Protein AF-A0A5K1CVS3-F1 (afdb_monomer_lite)

pLDDT: mean 93.51, std 2.9, range [80.56, 96.56]

Foldseek 3Di:
DLLVDPCVVVVNPDDDPPPVPQPDPVSVCSVVD

Secondary structure (DSSP, 8-state):
-GGGS-TTTTT-------SSS--SHHHHHGGG-

Radius of gyration: 9.22 Å; chains: 1; bounding box: 18×16×23 Å

Organism: NCBI:txid210225

Sequence (33 aa):
DPTEIPWGIHGAEYVVESSGVFTTIEKASAHLK

Structure (mmCIF, N/CA/C/O backbone):
data_AF-A0A5K1CVS3-F1
#
_entry.id   AF-A0A5K1CVS3-F1
#
loop_
_atom_site.group_PDB
_atom_site.id
_atom_site.type_symbol
_atom_site.label_atom_id
_atom_site.label_alt_id
_atom_site.label_comp_id
_atom_site.label_asym_id
_atom_site.label_entity_id
_atom_site.label_seq_id
_atom_site.pdbx_PDB_ins_code
_atom_site.Cartn_x
_atom_site.Cartn_y
_atom_site.Cartn_z
_atom_site.occupancy
_atom_site.B_iso_or_equiv
_atom_site.auth_seq_id
_atom_site.auth_comp_id
_atom_site.auth_asym_id
_atom_site.auth_atom_id
_atom_site.pdbx_PDB_model_num
ATOM 1 N N . ASP A 1 1 ? -1.955 -9.302 -2.456 1.00 87.31 1 ASP A N 1
ATOM 2 C CA . ASP A 1 1 ? -0.928 -8.881 -1.481 1.00 87.31 1 ASP A CA 1
ATOM 3 C C . ASP A 1 1 ? -0.390 -7.513 -1.927 1.00 87.31 1 ASP A C 1
ATOM 5 O O . ASP A 1 1 ? -0.239 -7.355 -3.135 1.00 87.31 1 ASP A O 1
ATOM 9 N N . PRO A 1 2 ? -0.183 -6.491 -1.064 1.00 90.25 2 PRO A N 1
ATOM 10 C CA . PRO A 1 2 ? 0.392 -5.202 -1.480 1.00 90.25 2 PRO A CA 1
ATOM 11 C C . PRO A 1 2 ? 1.678 -5.314 -2.306 1.00 90.25 2 PRO A C 1
ATOM 13 O O . PRO A 1 2 ? 1.914 -4.461 -3.161 1.00 90.25 2 PRO A O 1
ATOM 16 N N . THR A 1 3 ? 2.464 -6.374 -2.079 1.00 92.69 3 THR A N 1
ATOM 17 C CA . THR A 1 3 ? 3.737 -6.645 -2.766 1.00 92.69 3 THR A CA 1
ATOM 18 C C . THR A 1 3 ? 3.569 -7.123 -4.211 1.00 92.69 3 THR A C 1
ATOM 20 O O . THR A 1 3 ? 4.537 -7.188 -4.957 1.00 92.69 3 THR A O 1
ATOM 23 N N . GLU A 1 4 ? 2.367 -7.541 -4.616 1.00 94.69 4 GLU A N 1
ATOM 24 C CA . GLU A 1 4 ? 2.104 -8.004 -5.989 1.00 94.69 4 GLU A CA 1
ATOM 25 C C . GLU A 1 4 ? 1.830 -6.841 -6.949 1.00 94.69 4 GLU A C 1
ATOM 27 O O . GLU A 1 4 ? 1.748 -7.042 -8.160 1.00 94.69 4 GLU A O 1
ATOM 32 N N . ILE A 1 5 ? 1.664 -5.625 -6.422 1.00 92.56 5 ILE A N 1
ATOM 33 C CA . ILE A 1 5 ? 1.359 -4.449 -7.228 1.00 92.56 5 ILE A CA 1
ATOM 34 C C . ILE A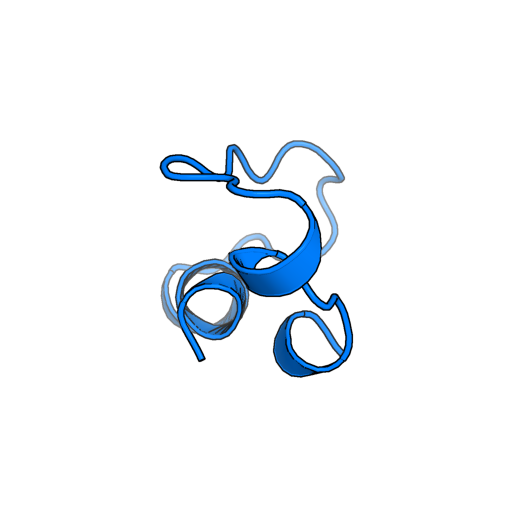 1 5 ? 2.679 -3.855 -7.741 1.00 92.56 5 ILE A C 1
ATOM 36 O O . ILE A 1 5 ? 3.504 -3.423 -6.937 1.00 92.56 5 ILE A O 1
ATOM 40 N N . PRO A 1 6 ? 2.903 -3.784 -9.066 1.00 94.19 6 PRO A N 1
ATOM 41 C CA . PRO A 1 6 ? 4.196 -3.406 -9.626 1.00 94.19 6 PRO A CA 1
ATOM 42 C C . PRO A 1 6 ? 4.391 -1.879 -9.669 1.00 94.19 6 PRO A C 1
ATOM 44 O O . PRO A 1 6 ? 4.555 -1.287 -10.738 1.00 94.19 6 PRO A O 1
ATOM 47 N N . TRP A 1 7 ? 4.396 -1.219 -8.507 1.00 94.44 7 TRP A N 1
ATOM 48 C CA . TRP A 1 7 ? 4.520 0.242 -8.381 1.00 94.44 7 TRP A CA 1
ATOM 49 C C . TRP A 1 7 ? 5.732 0.813 -9.128 1.00 94.44 7 TRP A C 1
ATOM 51 O O . TRP A 1 7 ? 5.613 1.831 -9.812 1.00 94.44 7 TRP A O 1
ATOM 61 N N . GLY A 1 8 ? 6.871 0.111 -9.080 1.00 91.56 8 GLY A N 1
ATOM 62 C CA . GLY A 1 8 ? 8.099 0.516 -9.768 1.00 91.56 8 GLY A CA 1
ATOM 63 C C . GLY A 1 8 ? 7.986 0.542 -11.296 1.00 91.56 8 GLY A C 1
ATOM 64 O O . GLY A 1 8 ? 8.574 1.414 -11.928 1.00 91.56 8 GLY A O 1
ATOM 65 N N . ILE A 1 9 ? 7.184 -0.346 -11.903 1.00 94.75 9 ILE A N 1
ATOM 66 C CA . ILE A 1 9 ? 6.952 -0.349 -13.363 1.00 94.75 9 ILE A CA 1
ATOM 67 C C . ILE A 1 9 ? 6.175 0.900 -13.786 1.00 94.75 9 ILE A C 1
ATOM 69 O O . ILE A 1 9 ? 6.385 1.438 -14.871 1.00 94.75 9 ILE A O 1
ATOM 73 N N . HIS A 1 10 ? 5.290 1.376 -12.916 1.00 93.44 10 HIS A N 1
ATOM 74 C CA . HIS A 1 10 ? 4.474 2.557 -13.163 1.00 93.44 10 HIS A CA 1
ATOM 75 C C . HIS A 1 10 ? 5.157 3.866 -12.745 1.00 93.44 10 HIS A C 1
ATOM 77 O O . HIS A 1 10 ? 4.572 4.930 -12.934 1.00 93.44 10 HIS A O 1
ATOM 83 N N . GLY A 1 11 ? 6.378 3.804 -12.196 1.00 94.50 11 GLY A N 1
ATOM 84 C CA . GLY A 1 11 ? 7.111 4.979 -11.721 1.00 94.50 11 GLY A CA 1
ATOM 85 C C . GLY A 1 11 ? 6.462 5.651 -10.509 1.00 94.50 11 GLY A C 1
ATOM 86 O O . GLY A 1 11 ? 6.593 6.859 -10.340 1.00 94.50 11 GLY A O 1
ATOM 87 N N . ALA A 1 12 ? 5.724 4.898 -9.688 1.00 94.81 12 ALA A N 1
ATOM 88 C CA . ALA A 1 12 ? 5.086 5.444 -8.499 1.00 94.81 12 ALA A CA 1
ATOM 89 C C . ALA A 1 12 ? 6.114 5.643 -7.374 1.00 94.81 12 ALA A C 1
ATOM 91 O O . ALA A 1 12 ? 6.665 4.681 -6.843 1.00 94.81 12 ALA A O 1
ATOM 9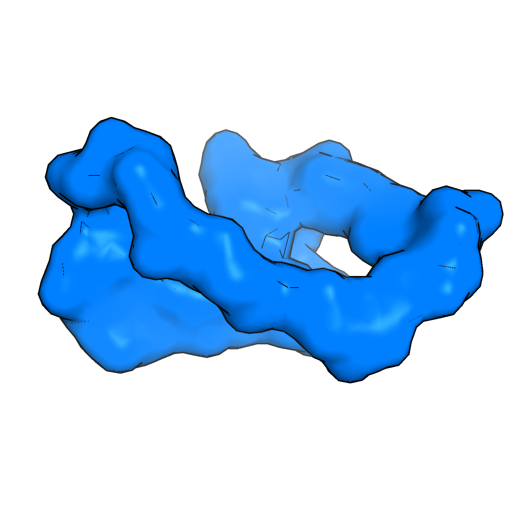2 N N . GLU A 1 13 ? 6.345 6.901 -6.999 1.00 94.38 13 GLU A N 1
ATOM 93 C CA . GLU A 1 13 ? 7.248 7.276 -5.899 1.00 94.38 13 GLU A CA 1
ATOM 94 C C . GLU A 1 13 ? 6.544 7.285 -4.533 1.00 94.38 13 GLU A C 1
ATOM 96 O O . GLU A 1 13 ? 7.175 7.081 -3.497 1.00 94.38 13 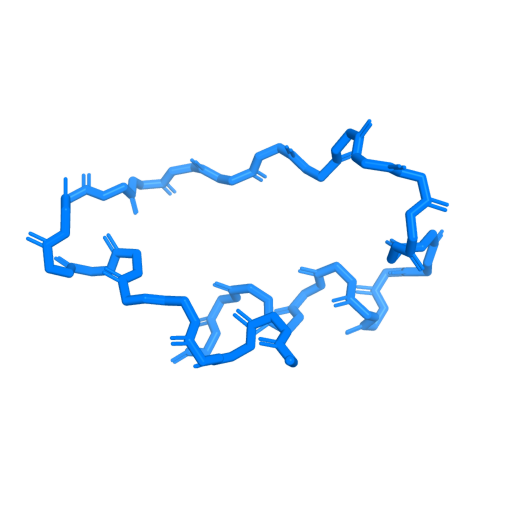GLU A O 1
ATOM 101 N N . TYR A 1 14 ? 5.226 7.502 -4.526 1.00 94.50 14 TYR A N 1
ATOM 102 C CA . TYR A 1 14 ? 4.409 7.590 -3.318 1.00 94.50 14 TYR A CA 1
ATOM 103 C C . TYR A 1 14 ? 3.164 6.714 -3.446 1.00 94.50 14 TYR A C 1
ATOM 105 O O . TYR A 1 14 ? 2.481 6.734 -4.470 1.00 94.50 14 TYR A O 1
ATOM 113 N N . VAL A 1 15 ? 2.835 5.993 -2.372 1.00 93.44 15 VAL A N 1
ATOM 114 C CA . VAL A 1 15 ? 1.631 5.160 -2.269 1.00 93.44 15 VAL A CA 1
ATOM 115 C C . VAL A 1 15 ? 0.818 5.622 -1.060 1.00 93.44 15 VAL A C 1
ATOM 117 O O . VAL A 1 15 ? 1.316 5.617 0.064 1.00 93.44 15 VAL A O 1
ATOM 120 N N . VAL A 1 16 ? -0.434 6.030 -1.289 1.00 95.00 16 VAL A N 1
ATOM 121 C CA . VAL A 1 16 ? -1.389 6.378 -0.226 1.00 95.00 16 VAL A CA 1
ATOM 122 C C . VAL A 1 16 ? -2.392 5.244 -0.086 1.00 95.00 16 VAL A C 1
ATOM 124 O O . VAL A 1 16 ? -3.271 5.062 -0.929 1.00 95.00 16 VAL A O 1
ATOM 127 N N . GLU A 1 17 ? -2.264 4.480 0.993 1.00 94.75 17 GLU A N 1
ATOM 128 C CA . GLU A 1 17 ? -3.204 3.412 1.318 1.00 94.75 17 GLU A CA 1
ATOM 129 C C . GLU A 1 17 ? -4.522 4.028 1.818 1.00 94.75 17 GLU A C 1
ATOM 131 O O . GLU A 1 17 ? -4.594 4.580 2.914 1.00 94.75 17 GLU A O 1
ATOM 136 N N . SER A 1 18 ? -5.557 3.979 0.981 1.00 95.56 18 SER A N 1
ATOM 137 C CA . SER A 1 18 ? -6.898 4.513 1.269 1.00 95.56 18 SER A CA 1
ATOM 138 C C . SER A 1 18 ? -8.013 3.501 0.984 1.00 95.56 18 SER A C 1
ATOM 140 O O . SER A 1 18 ? -9.192 3.848 1.024 1.00 95.56 18 SER A O 1
ATOM 142 N N . SER A 1 19 ? -7.659 2.236 0.726 1.00 94.25 19 SER A N 1
ATOM 143 C CA . SER A 1 19 ? -8.630 1.158 0.514 1.00 94.25 19 SER A CA 1
ATOM 144 C C . SER A 1 19 ? -9.332 0.740 1.807 1.00 94.25 19 SER A C 1
ATOM 146 O O . SER A 1 19 ? -10.413 0.154 1.758 1.00 94.25 19 SER A O 1
ATOM 148 N N . GLY A 1 20 ? -8.714 1.009 2.965 1.00 94.75 20 GLY A N 1
AT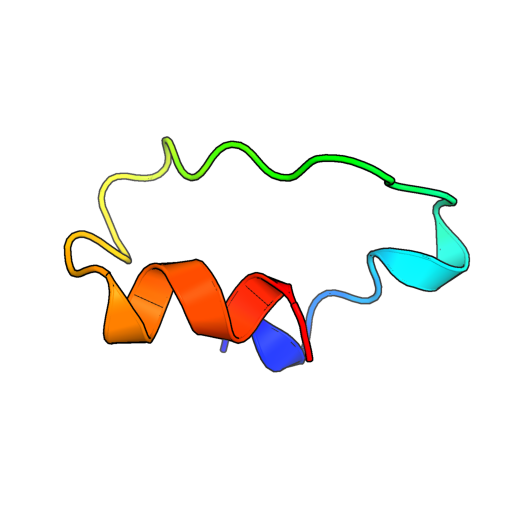OM 149 C CA . GLY A 1 20 ? -9.207 0.562 4.269 1.00 94.75 20 GLY A CA 1
ATOM 150 C C . GLY A 1 20 ? -8.974 -0.929 4.528 1.00 94.75 20 GLY A C 1
ATOM 151 O O . GLY A 1 20 ? -9.482 -1.465 5.512 1.00 94.75 20 GLY A O 1
ATOM 152 N N . VAL A 1 21 ? -8.206 -1.605 3.665 1.00 95.06 21 VAL A N 1
ATOM 153 C CA . VAL A 1 21 ? -7.888 -3.037 3.774 1.00 95.06 21 VAL A CA 1
ATOM 154 C C . VAL A 1 21 ? -6.566 -3.264 4.520 1.00 95.06 21 VAL A C 1
ATOM 156 O O . VAL A 1 21 ? -6.441 -4.228 5.281 1.00 95.06 21 VAL A O 1
ATOM 159 N N . PHE A 1 22 ? -5.585 -2.366 4.369 1.00 94.38 22 PHE A N 1
ATOM 160 C CA . PHE A 1 22 ? -4.248 -2.487 4.965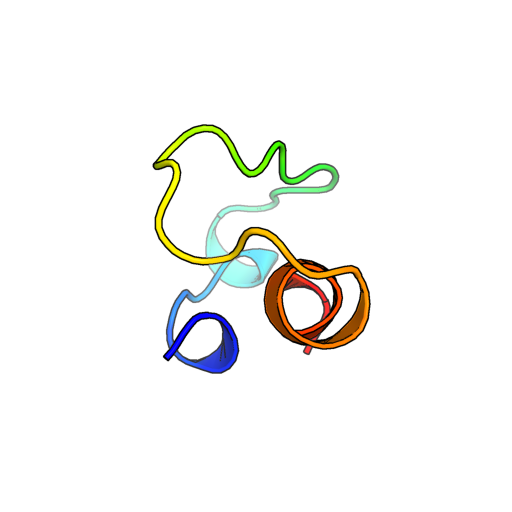 1.00 94.38 22 PHE A CA 1
ATOM 161 C C . PHE A 1 22 ? -4.045 -1.437 6.063 1.00 94.38 22 PHE A C 1
ATOM 163 O O . PHE A 1 22 ? -3.226 -0.533 5.965 1.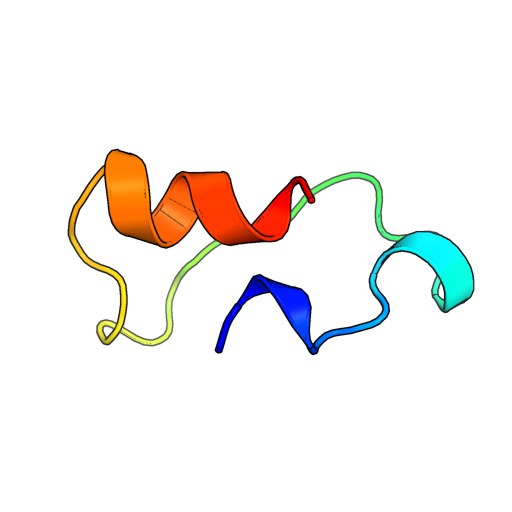00 94.38 22 PHE A O 1
ATOM 170 N N . THR A 1 23 ? -4.808 -1.580 7.144 1.00 95.62 23 THR A N 1
ATOM 171 C CA . THR A 1 23 ? -4.948 -0.550 8.187 1.00 95.62 23 THR A CA 1
ATOM 172 C C . THR A 1 23 ? -3.819 -0.489 9.218 1.00 95.62 23 THR A C 1
ATOM 174 O O . THR A 1 23 ? -3.821 0.406 10.062 1.00 95.62 23 THR A O 1
ATOM 177 N N . THR A 1 24 ? -2.863 -1.423 9.190 1.00 96.56 24 THR A N 1
ATOM 178 C CA . THR A 1 24 ? -1.690 -1.391 10.080 1.00 96.56 24 THR A CA 1
ATOM 179 C C . THR A 1 24 ? -0.460 -0.914 9.329 1.00 96.56 24 THR A C 1
ATOM 181 O O . THR A 1 24 ? -0.350 -1.110 8.118 1.00 96.56 24 THR A O 1
ATOM 184 N N . ILE A 1 25 ? 0.493 -0.337 10.064 1.00 94.50 25 ILE A N 1
ATOM 185 C CA . ILE A 1 25 ? 1.760 0.127 9.491 1.00 94.50 25 ILE A CA 1
ATOM 186 C C . ILE A 1 25 ? 2.476 -1.030 8.792 1.00 94.50 25 ILE A C 1
ATOM 188 O O . ILE A 1 25 ? 2.899 -0.856 7.657 1.00 94.50 25 ILE A O 1
ATOM 192 N N . GLU A 1 26 ? 2.544 -2.227 9.390 1.00 94.62 26 GLU A N 1
ATOM 193 C CA . GLU A 1 26 ? 3.245 -3.343 8.738 1.00 94.62 26 GLU A CA 1
ATOM 194 C C . GLU A 1 26 ? 2.594 -3.749 7.411 1.00 94.62 26 GLU A C 1
ATOM 196 O O . GLU A 1 26 ? 3.298 -4.054 6.448 1.00 94.62 26 GLU A O 1
ATOM 201 N N . LYS A 1 27 ? 1.256 -3.733 7.341 1.00 93.94 27 LYS A N 1
ATOM 202 C CA . LYS A 1 27 ? 0.521 -4.078 6.119 1.00 93.94 27 LYS A CA 1
ATOM 203 C C . LYS A 1 27 ? 0.658 -2.998 5.048 1.00 93.94 27 LYS A C 1
ATOM 205 O O . LYS A 1 27 ? 0.878 -3.336 3.892 1.00 93.94 27 LYS A O 1
ATOM 210 N N . ALA A 1 28 ? 0.572 -1.722 5.420 1.00 95.31 28 ALA A N 1
ATOM 211 C CA . ALA A 1 28 ? 0.758 -0.614 4.486 1.00 95.31 28 ALA A CA 1
ATOM 212 C C . ALA A 1 28 ? 2.216 -0.517 3.993 1.00 95.31 28 ALA A C 1
ATOM 214 O O . ALA A 1 28 ? 2.469 -0.268 2.818 1.00 95.31 28 ALA A O 1
ATOM 215 N N . SER A 1 29 ? 3.203 -0.788 4.851 1.00 94.50 29 SER A N 1
ATOM 216 C CA . SER A 1 29 ? 4.618 -0.799 4.457 1.00 94.50 29 SER A CA 1
ATOM 217 C C . SER A 1 29 ? 4.963 -1.909 3.463 1.00 94.50 29 SER A C 1
ATOM 219 O O . SER A 1 29 ? 5.979 -1.804 2.780 1.00 94.50 29 SER A O 1
ATOM 221 N N . ALA A 1 30 ? 4.127 -2.942 3.322 1.00 95.38 30 ALA A N 1
ATOM 222 C CA . ALA A 1 30 ? 4.324 -3.973 2.306 1.00 95.38 30 ALA A CA 1
ATOM 223 C C . ALA A 1 30 ? 4.220 -3.427 0.866 1.00 95.38 30 ALA A C 1
ATOM 225 O O . ALA A 1 30 ? 4.774 -4.042 -0.034 1.00 95.38 30 ALA A O 1
ATOM 226 N N . HIS A 1 31 ? 3.612 -2.253 0.648 1.00 93.12 31 HIS A N 1
ATOM 227 C CA . HIS A 1 31 ? 3.617 -1.566 -0.652 1.00 93.12 31 HIS A CA 1
ATOM 228 C C . HIS A 1 31 ? 5.015 -1.106 -1.114 1.00 93.12 31 HIS A C 1
ATOM 230 O O . HIS A 1 31 ? 5.175 -0.746 -2.275 1.00 93.12 31 HIS A O 1
ATOM 236 N N . LEU A 1 32 ? 6.007 -1.070 -0.215 1.00 90.44 32 LEU A N 1
ATOM 237 C CA . LEU A 1 32 ? 7.374 -0.619 -0.510 1.00 90.44 32 LEU A CA 1
ATOM 238 C C . LEU A 1 32 ? 8.309 -1.744 -0.981 1.00 90.44 32 LEU A C 1
ATOM 240 O O . LEU A 1 32 ? 9.481 -1.481 -1.247 1.00 90.44 32 LEU A O 1
ATOM 244 N N . LYS A 1 33 ? 7.827 -2.989 -1.004 1.00 80.56 33 LYS A N 1
ATOM 245 C CA . LYS A 1 33 ? 8.568 -4.146 -1.518 1.00 80.56 33 LYS A CA 1
ATOM 246 C C . LYS A 1 33 ? 8.275 -4.346 -2.993 1.00 80.56 33 LYS A C 1
ATOM 248 O O . LYS A 1 33 ? 9.238 -4.704 -3.703 1.00 80.56 33 LYS A O 1
#

InterPro domains:
  IPR036291 NAD(P)-binding domain superfamily [SSF51735] (1-33)